Protein AF-A0A9D4PP86-F1 (afdb_monomer_lite)

Structure (mmCIF, N/CA/C/O backbone):
data_AF-A0A9D4PP86-F1
#
_entry.id   AF-A0A9D4PP86-F1
#
loop_
_atom_site.group_PDB
_atom_site.id
_atom_site.type_symbol
_atom_site.label_atom_id
_atom_site.label_alt_id
_atom_site.label_comp_id
_atom_site.label_asym_id
_atom_site.label_entity_id
_atom_site.label_seq_id
_atom_site.pdbx_PDB_ins_code
_atom_site.Cartn_x
_atom_site.Cartn_y
_atom_site.Cartn_z
_atom_site.occupancy
_atom_site.B_iso_or_equiv
_atom_site.auth_seq_id
_atom_site.auth_comp_id
_atom_site.auth_asym_id
_atom_site.auth_atom_id
_atom_site.pdbx_PDB_model_num
ATOM 1 N N . MET A 1 1 ? 47.416 28.107 5.210 1.00 55.22 1 MET A N 1
ATOM 2 C CA . MET A 1 1 ? 46.180 27.752 5.952 1.00 55.22 1 MET A CA 1
ATOM 3 C C . MET A 1 1 ? 44.883 28.066 5.194 1.00 55.22 1 MET A C 1
ATOM 5 O O . MET A 1 1 ? 43.937 27.308 5.347 1.00 55.22 1 MET A O 1
ATOM 9 N N . ALA A 1 2 ? 44.814 29.115 4.359 1.00 60.53 2 ALA A N 1
ATOM 10 C CA . ALA A 1 2 ? 43.607 29.431 3.575 1.00 60.53 2 ALA A CA 1
ATOM 11 C C . ALA A 1 2 ? 43.303 28.411 2.455 1.00 60.53 2 ALA A C 1
ATOM 13 O O . ALA A 1 2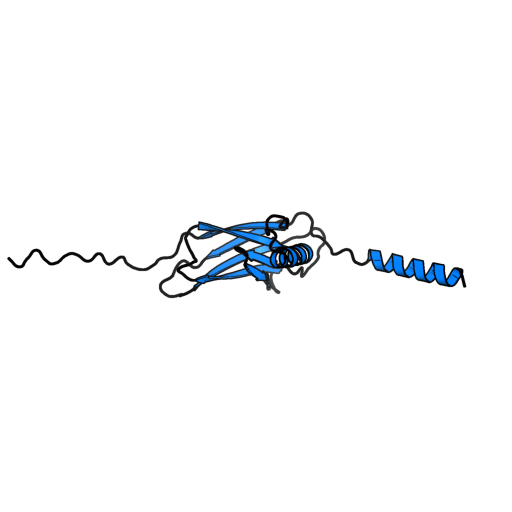 ? 42.170 27.964 2.334 1.00 60.53 2 ALA A O 1
ATOM 14 N N . ALA A 1 3 ? 44.319 27.960 1.710 1.00 65.06 3 ALA A N 1
ATOM 15 C CA . ALA A 1 3 ? 44.135 26.991 0.621 1.00 65.06 3 ALA A CA 1
ATOM 16 C C . ALA A 1 3 ? 43.565 25.640 1.101 1.00 65.06 3 ALA A C 1
ATOM 18 O O . ALA A 1 3 ? 42.684 25.079 0.462 1.00 65.06 3 ALA A O 1
ATOM 19 N N . LEU A 1 4 ? 43.998 25.164 2.275 1.00 65.56 4 LEU A N 1
ATOM 20 C CA . LEU A 1 4 ? 43.489 23.927 2.878 1.00 65.56 4 LEU A CA 1
ATOM 21 C C . LEU A 1 4 ? 42.009 24.051 3.279 1.00 65.56 4 LEU A C 1
ATOM 23 O O . LEU A 1 4 ? 41.246 23.106 3.118 1.00 65.56 4 LEU A O 1
ATOM 27 N N . ARG A 1 5 ? 41.583 25.235 3.742 1.00 69.75 5 ARG A N 1
ATOM 28 C CA . ARG A 1 5 ? 40.176 25.522 4.067 1.00 69.75 5 ARG A CA 1
ATOM 29 C C . ARG A 1 5 ? 39.290 25.556 2.820 1.00 69.75 5 ARG A C 1
ATOM 31 O O . ARG A 1 5 ? 38.178 25.044 2.872 1.00 69.75 5 ARG A O 1
ATOM 38 N N . CYS A 1 6 ? 39.788 26.091 1.705 1.00 70.00 6 CYS A N 1
ATOM 39 C CA . CYS A 1 6 ? 39.055 26.100 0.436 1.00 70.00 6 CYS A CA 1
ATOM 40 C C . CYS A 1 6 ? 38.891 24.689 -0.149 1.00 70.00 6 CYS A C 1
ATOM 42 O O . CYS A 1 6 ? 37.821 24.362 -0.652 1.00 70.00 6 CYS A O 1
ATOM 44 N N . VAL A 1 7 ? 39.914 23.834 -0.032 1.00 77.00 7 VAL A N 1
ATOM 45 C CA . VAL A 1 7 ? 39.844 22.437 -0.496 1.00 77.00 7 VAL A CA 1
ATOM 46 C C . VAL A 1 7 ? 38.846 21.627 0.336 1.00 77.00 7 VAL A C 1
ATOM 48 O O . VAL A 1 7 ? 38.029 20.906 -0.226 1.00 77.00 7 VAL A O 1
ATOM 51 N N . VAL A 1 8 ? 38.842 21.792 1.663 1.00 77.50 8 VAL A N 1
ATOM 52 C CA . VAL A 1 8 ? 37.868 21.114 2.538 1.00 77.50 8 VAL A CA 1
ATOM 53 C C . VAL A 1 8 ? 36.436 21.588 2.257 1.00 77.50 8 VAL A C 1
ATOM 55 O O . VAL A 1 8 ? 35.524 20.767 2.210 1.00 77.50 8 VAL A O 1
ATOM 58 N N . ALA A 1 9 ? 36.232 22.884 2.003 1.00 75.81 9 ALA A N 1
ATOM 59 C CA . ALA A 1 9 ? 34.919 23.418 1.638 1.00 75.81 9 ALA A CA 1
ATOM 60 C C . ALA A 1 9 ? 34.417 22.880 0.283 1.00 75.81 9 ALA A C 1
ATOM 62 O O . ALA A 1 9 ? 33.239 22.555 0.156 1.00 75.81 9 ALA A O 1
ATOM 63 N N . ALA A 1 10 ? 35.306 22.726 -0.704 1.00 74.19 10 ALA A N 1
ATOM 64 C CA . ALA A 1 10 ? 34.960 22.160 -2.008 1.00 74.19 10 ALA A CA 1
ATOM 65 C C . ALA A 1 10 ? 34.571 20.673 -1.920 1.00 74.19 10 ALA A C 1
ATOM 67 O O . ALA A 1 10 ? 33.625 20.243 -2.575 1.00 74.19 10 ALA A O 1
ATOM 68 N N . ILE A 1 11 ? 35.249 19.899 -1.066 1.00 75.56 11 ILE A N 1
ATOM 69 C CA . ILE A 1 11 ? 34.919 18.484 -0.835 1.00 75.56 11 ILE A CA 1
ATOM 70 C C . ILE A 1 11 ? 33.550 18.352 -0.149 1.00 75.56 11 ILE A C 1
ATOM 72 O O . ILE A 1 11 ? 32.749 17.513 -0.548 1.00 75.56 11 ILE A O 1
ATOM 76 N N . LEU A 1 12 ? 33.242 19.204 0.836 1.00 70.56 12 LEU A N 1
ATOM 77 C CA . LEU A 1 12 ? 31.945 19.183 1.527 1.00 70.56 12 LEU A CA 1
ATOM 78 C C . LEU A 1 12 ? 30.766 19.543 0.608 1.00 70.56 12 LEU A C 1
ATOM 80 O O . LEU A 1 12 ? 29.693 18.965 0.756 1.00 70.56 12 LEU A O 1
ATOM 84 N N . LEU A 1 13 ? 30.966 20.449 -0.355 1.00 66.00 13 LEU A N 1
ATOM 85 C CA . LEU A 1 13 ? 29.948 20.780 -1.357 1.00 66.00 13 LEU A CA 1
ATOM 86 C C . LEU A 1 13 ? 29.737 19.640 -2.365 1.00 66.00 13 LEU A C 1
ATOM 88 O O . LEU A 1 13 ? 28.597 19.333 -2.697 1.00 66.00 13 LEU A O 1
ATOM 92 N N . ALA A 1 14 ? 30.804 18.948 -2.780 1.00 65.44 14 ALA A N 1
ATOM 93 C CA . ALA A 1 14 ? 30.706 17.813 -3.702 1.00 65.44 14 ALA A CA 1
ATOM 94 C C . ALA A 1 14 ? 29.971 16.599 -3.098 1.00 65.44 14 ALA A C 1
ATOM 96 O O . ALA A 1 14 ? 29.274 15.877 -3.807 1.00 65.44 14 ALA A O 1
ATOM 97 N N . PHE A 1 15 ? 30.076 16.382 -1.782 1.00 60.75 15 PHE A N 1
ATOM 98 C CA . PHE A 1 15 ? 29.313 15.328 -1.100 1.00 60.75 15 PHE A CA 1
ATOM 99 C C . PHE A 1 15 ? 27.811 15.629 -0.998 1.00 60.75 15 PHE A C 1
ATOM 101 O O . PHE A 1 15 ? 27.021 14.700 -0.837 1.00 60.75 15 PHE A O 1
ATOM 108 N N . PHE A 1 16 ? 27.403 16.897 -1.102 1.00 57.44 16 PHE A N 1
ATOM 109 C CA . PHE A 1 16 ? 25.999 17.295 -0.994 1.00 57.44 16 PHE A CA 1
ATOM 110 C C . PHE A 1 16 ? 25.197 17.011 -2.274 1.00 57.44 16 PHE A C 1
ATOM 112 O O . PHE A 1 16 ? 23.990 16.816 -2.204 1.00 57.44 16 PHE A O 1
ATOM 119 N N . GLU A 1 17 ? 25.852 16.925 -3.436 1.00 54.62 17 GLU A N 1
ATOM 120 C CA . GLU A 1 17 ? 25.180 16.617 -4.709 1.00 54.62 17 GLU A CA 1
ATOM 121 C C . GLU A 1 17 ? 24.919 15.115 -4.912 1.00 54.62 17 GLU A C 1
ATOM 123 O O . GLU A 1 17 ? 24.078 14.735 -5.724 1.00 54.62 17 GLU A O 1
ATOM 128 N N . LEU A 1 18 ? 25.584 14.242 -4.145 1.00 53.50 18 LEU A N 1
ATOM 129 C CA . LEU A 1 18 ? 25.412 12.789 -4.257 1.00 53.50 18 LEU A CA 1
ATOM 130 C C . LEU A 1 18 ? 24.176 12.242 -3.521 1.00 53.50 18 LEU A C 1
ATOM 132 O O . LEU A 1 18 ? 23.901 11.046 -3.607 1.00 53.50 18 LEU A O 1
ATOM 136 N N . SER A 1 19 ? 23.448 13.081 -2.779 1.00 51.16 19 SER A N 1
ATOM 137 C CA . SER A 1 19 ? 22.332 12.660 -1.921 1.00 51.16 19 SER A CA 1
ATOM 138 C C . SER A 1 19 ? 20.946 12.873 -2.532 1.00 51.16 19 SER A C 1
ATOM 140 O O . SER A 1 19 ? 19.948 12.660 -1.842 1.00 51.16 19 SER A O 1
ATOM 142 N N . TYR A 1 20 ? 20.844 13.232 -3.817 1.00 52.66 20 TYR A N 1
ATOM 143 C CA . TYR A 1 20 ? 19.545 13.255 -4.488 1.00 52.66 20 TYR A CA 1
ATOM 144 C C . TYR A 1 20 ? 19.021 11.822 -4.656 1.00 52.66 20 TYR A C 1
ATOM 146 O O . TYR A 1 20 ? 19.467 11.060 -5.517 1.00 52.66 20 TYR A O 1
ATOM 154 N N . GLY A 1 21 ? 18.075 11.450 -3.791 1.00 53.78 21 GLY A N 1
ATOM 155 C CA . GLY A 1 21 ? 17.264 10.254 -3.962 1.00 53.78 21 GLY A CA 1
ATOM 156 C C . GLY A 1 21 ? 16.588 10.302 -5.329 1.00 53.78 21 GLY A C 1
ATOM 157 O O . GLY A 1 21 ? 16.047 11.329 -5.736 1.00 53.78 21 GLY A O 1
ATOM 158 N N . LYS A 1 22 ? 16.673 9.206 -6.081 1.00 56.84 22 LYS A N 1
ATOM 159 C CA . LYS A 1 22 ? 16.095 9.139 -7.422 1.00 56.84 22 LYS A CA 1
ATOM 160 C C . LYS A 1 22 ? 14.576 9.040 -7.324 1.00 56.84 22 LYS A C 1
ATOM 162 O O . LYS A 1 22 ? 14.050 7.969 -7.036 1.00 56.84 22 LYS A O 1
ATOM 167 N N . VAL A 1 23 ? 13.887 10.150 -7.566 1.00 57.78 23 VAL A N 1
ATOM 168 C CA . VAL A 1 23 ? 12.422 10.202 -7.630 1.00 57.78 23 VAL A CA 1
ATOM 169 C C . VAL A 1 23 ? 11.973 9.692 -8.999 1.00 57.78 23 VAL A C 1
ATOM 171 O O . VAL A 1 23 ? 12.386 10.208 -10.037 1.00 57.78 23 VAL A O 1
ATOM 174 N N . CYS A 1 24 ? 11.140 8.653 -9.020 1.00 61.47 24 CYS A N 1
ATOM 175 C CA . CYS A 1 24 ? 10.588 8.133 -10.267 1.00 61.47 24 CYS A CA 1
ATOM 176 C C . CYS A 1 24 ? 9.445 9.017 -10.769 1.00 61.47 24 CYS A C 1
ATOM 178 O O . CYS A 1 24 ? 8.347 9.015 -10.218 1.00 61.47 24 CYS A O 1
ATOM 180 N N . GLU A 1 25 ? 9.702 9.742 -11.852 1.00 54.16 25 GLU A N 1
ATOM 181 C CA . GLU A 1 25 ? 8.726 10.630 -12.473 1.00 54.16 25 GLU A CA 1
ATOM 182 C C . GLU A 1 25 ? 7.840 9.866 -13.481 1.00 54.16 25 GLU A C 1
ATOM 184 O O . GLU A 1 25 ? 8.331 9.359 -14.493 1.00 54.16 25 GLU A O 1
ATOM 189 N N . ASN A 1 26 ? 6.527 9.830 -13.218 1.00 51.44 26 ASN A N 1
ATOM 190 C CA . ASN A 1 26 ? 5.465 9.196 -14.024 1.00 51.44 26 ASN A CA 1
ATOM 191 C C . ASN A 1 26 ? 5.566 7.665 -14.179 1.00 51.44 26 ASN A C 1
ATOM 193 O O . ASN A 1 26 ? 5.962 7.173 -15.239 1.00 51.44 26 ASN A O 1
ATOM 197 N N . PRO A 1 27 ? 5.166 6.893 -13.156 1.00 58.97 27 PRO A N 1
ATOM 198 C CA . PRO A 1 27 ? 5.123 5.445 -13.264 1.00 58.97 27 PRO A CA 1
ATOM 199 C C . PRO A 1 27 ? 3.907 4.950 -14.049 1.00 58.97 27 PRO A C 1
ATOM 201 O O . PRO A 1 27 ? 2.764 5.289 -13.749 1.00 58.97 27 PRO A O 1
ATOM 204 N N . GLU A 1 28 ? 4.154 4.089 -15.031 1.00 51.88 28 GLU A N 1
ATOM 205 C CA . GLU A 1 28 ? 3.105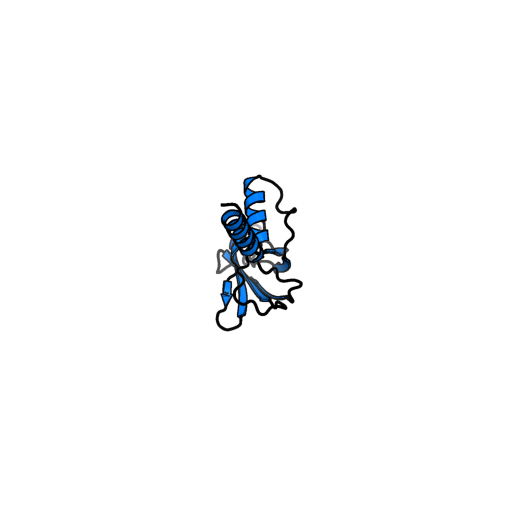 3.309 -15.685 1.00 51.88 28 GLU A CA 1
ATOM 206 C C . GLU A 1 28 ? 2.785 2.092 -14.805 1.00 51.88 28 GLU A C 1
ATOM 208 O O . GLU A 1 28 ? 3.644 1.232 -14.597 1.00 51.88 28 GLU A O 1
ATOM 213 N N . VAL A 1 29 ? 1.573 2.057 -14.243 1.00 63.66 29 VAL A N 1
ATOM 214 C CA . VAL A 1 29 ? 1.133 1.050 -13.266 1.00 63.66 29 VAL A CA 1
ATOM 215 C C . VAL A 1 29 ? 0.028 0.198 -13.880 1.00 63.66 29 VAL A C 1
ATOM 217 O O . VAL A 1 29 ? -1.013 0.713 -14.281 1.00 63.66 29 VAL A O 1
ATOM 220 N N . THR A 1 30 ? 0.233 -1.118 -13.925 1.00 63.47 30 THR A N 1
ATOM 221 C CA . THR A 1 30 ? -0.800 -2.094 -14.315 1.00 63.47 30 THR A CA 1
ATOM 222 C C . THR A 1 30 ? -1.229 -2.897 -13.087 1.00 63.47 30 THR A C 1
ATOM 224 O O . THR A 1 30 ? -0.575 -3.883 -12.753 1.00 63.47 30 THR A O 1
ATOM 227 N N . PRO A 1 31 ? -2.285 -2.470 -12.368 1.00 69.00 31 PRO A N 1
ATOM 228 C CA . PRO A 1 31 ? -2.723 -3.152 -11.160 1.00 69.00 31 PRO A CA 1
ATOM 229 C C . PRO A 1 31 ? -3.537 -4.410 -11.497 1.00 69.00 31 PRO A C 1
ATOM 231 O O . PRO A 1 31 ? -4.525 -4.352 -12.228 1.00 69.00 31 PRO A O 1
ATOM 234 N N . LYS A 1 32 ? -3.157 -5.546 -10.916 1.00 72.19 32 LYS A N 1
ATOM 235 C CA . LYS A 1 32 ? -3.969 -6.759 -10.791 1.00 72.19 32 LYS A CA 1
ATOM 236 C C . LYS A 1 32 ? -4.407 -6.877 -9.342 1.00 72.19 32 LYS A C 1
ATOM 238 O O . LYS A 1 32 ? -3.588 -6.821 -8.431 1.00 72.19 32 LYS A O 1
ATOM 243 N N . VAL A 1 33 ? -5.704 -7.018 -9.126 1.00 77.75 33 VAL A N 1
ATOM 244 C CA . VAL A 1 33 ? -6.295 -6.994 -7.791 1.00 77.75 33 VAL A CA 1
ATOM 245 C C . VAL A 1 33 ? -7.009 -8.310 -7.546 1.00 77.75 33 VAL A C 1
ATOM 247 O O . VAL A 1 33 ? -7.869 -8.709 -8.328 1.00 77.75 33 VAL A O 1
ATOM 250 N N . TYR A 1 34 ? -6.671 -8.951 -6.435 1.00 77.31 34 TYR A N 1
ATOM 251 C CA . TYR A 1 34 ? -7.294 -10.174 -5.963 1.00 77.31 34 TYR A CA 1
ATOM 252 C C . TYR A 1 34 ? -7.840 -9.951 -4.557 1.00 77.31 34 TYR A C 1
ATOM 254 O O . TYR A 1 34 ? -7.170 -9.405 -3.678 1.00 77.31 34 TYR A O 1
ATOM 262 N N . THR A 1 35 ? -9.073 -10.390 -4.339 1.00 79.44 35 THR A N 1
ATOM 263 C CA . THR A 1 35 ? -9.725 -10.356 -3.032 1.00 79.44 35 THR A CA 1
ATOM 264 C C . THR A 1 35 ? -10.388 -11.695 -2.758 1.00 79.44 35 THR A C 1
ATOM 266 O O . THR A 1 35 ? -10.926 -12.331 -3.665 1.00 79.44 35 THR A O 1
ATOM 269 N N . THR A 1 36 ? -10.339 -12.138 -1.505 1.00 75.12 36 THR A N 1
ATOM 270 C CA . THR A 1 36 ? -10.972 -13.395 -1.094 1.00 75.12 36 THR A CA 1
ATOM 271 C C . THR A 1 36 ? -12.447 -13.146 -0.766 1.00 75.12 36 THR A C 1
ATOM 273 O O . THR A 1 36 ? -12.765 -12.310 0.077 1.00 75.12 36 THR A O 1
ATOM 276 N N . THR A 1 37 ? -13.373 -13.870 -1.395 1.00 70.50 37 THR A N 1
ATOM 277 C CA . THR A 1 37 ? -14.828 -13.685 -1.188 1.00 70.50 37 THR A CA 1
ATOM 278 C C . THR A 1 37 ? -15.446 -14.666 -0.186 1.00 70.50 37 THR A C 1
ATOM 280 O O . THR A 1 37 ? -16.560 -14.441 0.300 1.00 70.50 37 THR A O 1
ATOM 283 N N . ASP A 1 38 ? -14.721 -15.731 0.164 1.00 64.12 38 ASP A N 1
ATOM 284 C CA . ASP A 1 38 ? -15.228 -16.836 0.979 1.00 64.12 38 ASP A CA 1
ATOM 285 C C . ASP A 1 38 ? -14.934 -16.646 2.472 1.00 64.12 38 ASP A C 1
ATOM 287 O O . ASP A 1 38 ? -13.904 -17.063 3.002 1.00 64.12 38 ASP A O 1
ATOM 291 N N . GLY A 1 39 ? -15.890 -16.043 3.180 1.00 60.38 39 GLY A N 1
ATOM 292 C CA . GLY A 1 39 ? -15.792 -15.784 4.621 1.00 60.38 39 GLY A CA 1
ATOM 293 C C . GLY A 1 39 ? -16.155 -16.962 5.527 1.00 60.38 39 GLY A C 1
ATOM 294 O O . GLY A 1 39 ? -16.056 -16.842 6.743 1.00 60.38 39 GLY A O 1
ATOM 295 N N . LEU A 1 40 ? -16.594 -18.093 4.963 1.00 59.00 40 LEU A N 1
ATOM 296 C CA . LEU A 1 40 ? -16.949 -19.291 5.736 1.00 59.00 40 LEU A CA 1
ATOM 297 C C . LEU A 1 40 ? -15.728 -20.119 6.156 1.00 59.00 40 LEU A C 1
ATOM 299 O O . LEU A 1 40 ? -15.773 -20.790 7.182 1.00 59.00 40 LEU A O 1
ATOM 303 N N . VAL A 1 41 ? -14.656 -20.082 5.362 1.00 60.31 41 VAL A N 1
ATOM 304 C CA . VAL A 1 41 ? -13.433 -20.867 5.598 1.00 60.31 41 VAL A CA 1
ATOM 305 C C . VAL A 1 41 ? -12.325 -19.998 6.193 1.00 60.31 41 VAL A C 1
ATOM 307 O O . VAL A 1 41 ? -11.502 -20.491 6.961 1.00 60.31 41 VAL A O 1
ATOM 310 N N . VAL A 1 42 ? -12.318 -18.696 5.894 1.00 61.28 42 VAL A N 1
ATOM 311 C CA . VAL A 1 42 ? -11.258 -17.782 6.326 1.00 61.28 42 VAL A CA 1
ATOM 312 C C . VAL A 1 42 ? -11.833 -16.711 7.253 1.00 61.28 42 VAL A C 1
ATOM 314 O O . VAL A 1 42 ? -12.664 -15.905 6.848 1.00 61.28 42 VAL A O 1
ATOM 317 N N . ALA A 1 43 ? -1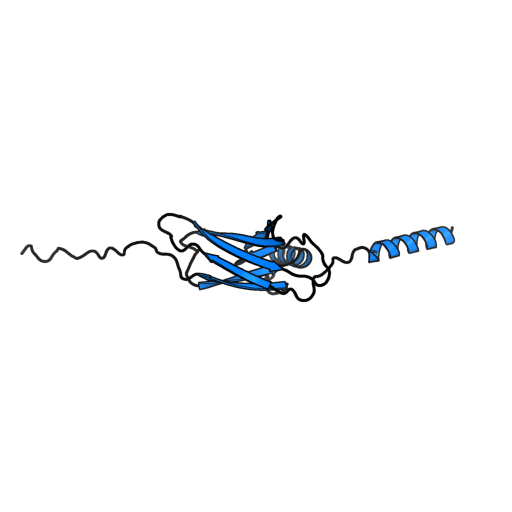1.365 -16.674 8.506 1.00 71.06 43 ALA A N 1
ATOM 318 C CA . ALA A 1 43 ? -11.747 -15.645 9.487 1.00 71.06 43 ALA A CA 1
ATOM 319 C C . ALA A 1 43 ? -11.241 -14.232 9.119 1.00 71.06 43 ALA A C 1
ATOM 321 O O . ALA A 1 43 ? -11.699 -13.235 9.681 1.00 71.06 43 ALA A O 1
ATOM 322 N N . ASN A 1 44 ? -10.301 -14.155 8.172 1.00 77.50 44 ASN A N 1
ATOM 323 C CA . ASN A 1 44 ? -9.678 -12.932 7.685 1.00 77.50 44 ASN A CA 1
ATOM 324 C C . ASN A 1 44 ? -9.684 -12.918 6.157 1.00 77.50 44 ASN A C 1
ATOM 326 O O . ASN A 1 44 ? -9.317 -13.895 5.516 1.00 77.50 44 ASN A O 1
ATOM 330 N N . ILE A 1 45 ? -10.052 -11.792 5.570 1.00 82.19 45 ILE A N 1
ATOM 331 C CA . ILE A 1 45 ? -10.042 -11.594 4.127 1.00 82.19 45 ILE A CA 1
ATOM 332 C C . ILE A 1 45 ? -8.670 -11.105 3.717 1.00 82.19 45 ILE A C 1
ATOM 334 O O . ILE A 1 45 ? -8.222 -10.070 4.209 1.00 82.19 45 ILE A O 1
ATOM 338 N N . ALA A 1 46 ? -8.020 -11.841 2.820 1.00 84.94 46 ALA A N 1
ATOM 339 C CA . ALA A 1 46 ? -6.785 -11.407 2.195 1.00 84.94 46 ALA A CA 1
ATOM 340 C C . ALA A 1 46 ? -7.095 -10.575 0.947 1.00 84.94 46 ALA A C 1
ATOM 342 O O . ALA A 1 46 ? -7.858 -10.999 0.073 1.00 84.94 46 ALA A O 1
ATOM 343 N N . PHE A 1 47 ? -6.468 -9.406 0.888 1.00 86.12 47 PHE A N 1
ATOM 344 C CA . PHE A 1 47 ? -6.414 -8.532 -0.270 1.00 86.12 47 PHE A CA 1
ATOM 345 C C . PHE A 1 47 ? -4.998 -8.564 -0.818 1.00 86.12 47 PHE A C 1
ATOM 347 O O . PHE A 1 47 ? -4.037 -8.435 -0.058 1.00 86.12 47 PHE A O 1
ATOM 354 N N . ILE A 1 48 ? -4.875 -8.734 -2.127 1.00 87.19 48 ILE A N 1
ATOM 355 C CA . ILE A 1 48 ? -3.599 -8.757 -2.830 1.00 87.19 48 ILE A CA 1
ATOM 356 C C . ILE A 1 48 ? -3.719 -7.805 -4.013 1.00 87.19 48 ILE A C 1
ATOM 358 O O . ILE A 1 48 ? -4.617 -7.949 -4.838 1.00 87.19 48 ILE A O 1
ATOM 362 N N . ALA A 1 49 ? -2.818 -6.836 -4.102 1.00 85.81 49 ALA A N 1
ATOM 363 C CA . ALA A 1 49 ? -2.662 -6.014 -5.289 1.00 85.81 49 ALA A CA 1
ATOM 364 C C . ALA A 1 49 ? -1.244 -6.200 -5.829 1.00 85.81 49 ALA A C 1
ATOM 366 O O . ALA A 1 49 ? -0.260 -5.907 -5.151 1.00 85.81 49 ALA A O 1
ATOM 367 N N . GLU A 1 50 ? -1.157 -6.709 -7.047 1.00 84.94 50 GLU A N 1
ATOM 368 C CA . GLU A 1 50 ? 0.075 -6.819 -7.816 1.00 84.94 50 GLU A CA 1
ATOM 369 C C . GLU A 1 50 ? 0.130 -5.672 -8.815 1.00 84.94 50 GLU A C 1
ATOM 371 O O . GLU A 1 50 ? -0.875 -5.334 -9.433 1.00 84.94 50 GLU A O 1
ATOM 376 N N . PHE A 1 51 ? 1.287 -5.060 -8.998 1.00 82.00 51 PHE A N 1
ATOM 377 C CA . PHE A 1 51 ? 1.472 -4.047 -10.019 1.00 82.00 51 PHE A CA 1
ATOM 378 C C . PHE A 1 51 ? 2.883 -4.079 -10.586 1.00 82.00 51 PHE A C 1
ATOM 380 O O . PHE A 1 51 ? 3.867 -4.291 -9.880 1.00 82.00 51 PHE A O 1
ATOM 387 N N . HIS A 1 52 ? 2.987 -3.824 -11.884 1.00 77.31 52 HIS A N 1
ATOM 388 C CA . HIS A 1 52 ? 4.273 -3.562 -12.516 1.00 77.31 52 HIS A CA 1
ATOM 389 C C . HIS A 1 52 ? 4.555 -2.063 -12.456 1.00 77.31 52 HIS A C 1
ATOM 391 O O . HIS A 1 52 ? 3.663 -1.261 -12.725 1.00 77.31 52 HIS A O 1
ATOM 397 N N . PHE A 1 53 ? 5.788 -1.692 -12.119 1.00 72.25 53 PHE A N 1
ATOM 398 C CA . PHE A 1 53 ? 6.224 -0.302 -12.014 1.00 72.25 53 PHE A CA 1
ATOM 399 C C . PHE A 1 53 ? 7.444 -0.090 -12.912 1.00 72.25 53 PHE A C 1
ATOM 401 O O . PHE A 1 53 ? 8.483 -0.725 -12.713 1.00 72.25 53 PHE A O 1
ATOM 408 N N . ARG A 1 54 ? 7.317 0.774 -13.926 1.00 68.19 54 ARG A N 1
ATOM 409 C CA . ARG A 1 54 ? 8.421 1.147 -14.825 1.00 68.19 54 ARG A CA 1
ATOM 410 C C . ARG A 1 54 ? 8.852 2.588 -14.569 1.00 68.19 54 ARG A C 1
ATOM 412 O O . ARG A 1 54 ? 8.033 3.494 -14.670 1.00 68.19 54 ARG A O 1
ATOM 419 N N . CYS A 1 55 ? 10.142 2.791 -14.300 1.00 67.44 55 CYS A N 1
ATOM 420 C CA . CYS A 1 55 ? 10.766 4.116 -14.264 1.00 67.44 55 CYS A CA 1
ATOM 421 C C . CYS A 1 55 ? 11.614 4.362 -15.511 1.00 67.44 55 CYS A C 1
ATOM 423 O O . CYS A 1 55 ? 12.185 3.429 -16.075 1.00 67.44 55 CYS A O 1
ATOM 425 N N . LYS A 1 56 ? 11.721 5.636 -15.915 1.00 61.41 56 LYS A N 1
ATOM 426 C CA . LYS A 1 56 ? 12.552 6.073 -17.054 1.00 61.41 56 LYS A CA 1
ATOM 427 C C . LYS A 1 56 ? 14.039 5.790 -16.842 1.00 61.41 56 LYS A C 1
ATOM 429 O O . LYS A 1 56 ? 14.737 5.428 -17.782 1.00 61.41 56 LYS A O 1
ATOM 434 N N . GLU A 1 57 ? 14.512 5.915 -15.609 1.00 60.72 57 GLU A N 1
ATOM 435 C CA . GLU A 1 57 ? 15.806 5.378 -15.210 1.00 60.72 57 GLU A CA 1
ATOM 436 C C . GLU A 1 57 ? 15.575 3.958 -14.704 1.00 60.72 57 GLU A C 1
ATOM 438 O O . GLU A 1 57 ? 14.722 3.753 -13.847 1.00 60.72 57 GLU A O 1
ATOM 443 N N . ASN A 1 58 ? 16.301 2.979 -15.247 1.00 56.72 58 ASN A N 1
ATOM 444 C CA . ASN A 1 58 ? 16.208 1.545 -14.939 1.00 56.72 58 ASN A CA 1
ATOM 445 C C . ASN A 1 58 ? 16.691 1.224 -13.504 1.00 56.72 58 ASN A C 1
ATOM 447 O O . ASN A 1 58 ? 17.597 0.420 -13.293 1.00 56.72 58 ASN A O 1
ATOM 451 N N . VAL A 1 59 ? 16.136 1.920 -12.514 1.00 62.50 59 VAL A N 1
ATOM 452 C CA . VAL A 1 59 ? 16.396 1.741 -11.094 1.00 62.50 59 VAL A CA 1
ATOM 453 C C . VAL A 1 59 ? 15.570 0.548 -10.649 1.00 62.50 59 VAL A C 1
ATOM 455 O O . VAL A 1 59 ? 14.340 0.573 -10.616 1.00 62.50 59 VAL A O 1
ATOM 458 N N . GLN A 1 60 ? 16.273 -0.532 -10.347 1.00 63.84 60 GLN A N 1
ATOM 459 C CA . GLN A 1 60 ? 15.683 -1.754 -9.832 1.00 63.84 60 GLN A CA 1
ATOM 460 C C . GLN A 1 60 ? 15.735 -1.716 -8.302 1.00 63.84 60 GLN A C 1
ATOM 462 O O . GLN A 1 60 ? 16.714 -1.238 -7.737 1.00 63.84 60 GLN A O 1
ATOM 467 N N . ASN A 1 61 ? 14.713 -2.275 -7.645 1.00 68.75 61 ASN A N 1
ATOM 468 C CA . ASN A 1 61 ? 14.614 -2.400 -6.180 1.00 68.75 61 ASN A CA 1
ATOM 469 C C . ASN A 1 61 ? 14.355 -1.076 -5.451 1.00 68.75 61 ASN A C 1
ATOM 471 O O . ASN A 1 61 ? 15.075 -0.725 -4.521 1.00 68.75 61 ASN A O 1
ATOM 475 N N . ILE A 1 62 ? 13.309 -0.357 -5.854 1.00 77.62 62 ILE A N 1
ATOM 476 C CA . ILE A 1 62 ? 12.839 0.791 -5.079 1.00 77.62 62 ILE A CA 1
ATOM 477 C C . ILE A 1 62 ? 11.908 0.253 -3.987 1.00 77.62 62 ILE A C 1
ATOM 479 O O . ILE A 1 62 ? 10.899 -0.373 -4.322 1.00 77.62 62 ILE A O 1
ATOM 483 N N . PRO A 1 63 ? 12.231 0.437 -2.698 1.00 82.19 63 PRO A N 1
ATOM 484 C CA . PRO A 1 63 ? 11.300 0.109 -1.631 1.00 82.19 63 PRO A CA 1
ATOM 485 C C . PRO A 1 63 ? 10.092 1.049 -1.709 1.00 82.19 63 PRO A C 1
ATOM 487 O O . PRO A 1 63 ? 10.229 2.270 -1.780 1.00 82.19 63 PRO A O 1
ATOM 490 N N . LEU A 1 64 ? 8.902 0.457 -1.733 1.00 86.38 64 LEU A N 1
ATOM 491 C CA . LEU A 1 64 ? 7.631 1.170 -1.768 1.00 86.38 64 LEU A CA 1
ATOM 492 C C . LEU A 1 64 ? 6.815 0.794 -0.534 1.00 86.38 64 LEU A C 1
ATOM 494 O O . LEU A 1 64 ? 6.871 -0.339 -0.044 1.00 86.38 64 LEU A O 1
ATOM 498 N N . TYR A 1 65 ? 6.015 1.739 -0.058 1.00 88.38 65 TYR A N 1
ATOM 499 C CA . TYR A 1 65 ? 5.095 1.533 1.055 1.00 88.38 65 TYR A CA 1
ATOM 500 C C . TYR A 1 65 ? 3.698 1.901 0.617 1.00 88.38 65 TYR A C 1
ATOM 502 O O . TYR A 1 65 ? 3.497 2.886 -0.085 1.00 88.38 65 TYR A O 1
ATOM 510 N N . ALA A 1 66 ? 2.718 1.132 1.058 1.00 89.06 66 ALA A N 1
ATOM 511 C CA . ALA A 1 66 ? 1.332 1.425 0.774 1.00 89.06 66 ALA A CA 1
ATOM 512 C C . ALA A 1 66 ? 0.574 1.743 2.060 1.00 89.06 66 ALA A C 1
ATOM 514 O O . ALA A 1 66 ? 0.740 1.068 3.070 1.00 89.06 66 ALA A O 1
ATOM 515 N N . ASP A 1 67 ? -0.270 2.765 2.024 1.00 88.88 67 ASP A N 1
ATOM 516 C CA . ASP A 1 67 ? -1.225 3.077 3.077 1.00 88.88 67 ASP A CA 1
ATOM 517 C C . ASP A 1 67 ? -2.615 2.572 2.677 1.00 88.88 67 ASP A C 1
ATOM 519 O O . ASP A 1 67 ? -3.151 2.929 1.620 1.00 88.88 67 ASP A O 1
ATOM 523 N N . VAL A 1 68 ? -3.199 1.749 3.546 1.00 86.06 68 VAL A N 1
ATOM 524 C CA . VAL A 1 68 ? -4.577 1.267 3.455 1.00 86.06 68 VAL A CA 1
ATOM 525 C C . VAL A 1 68 ? -5.321 1.702 4.707 1.00 86.06 68 VAL A C 1
ATOM 527 O O . VAL A 1 68 ? -5.076 1.191 5.799 1.00 86.06 68 VAL A O 1
ATOM 530 N N . LYS A 1 69 ? -6.275 2.628 4.556 1.00 82.69 69 LYS A N 1
ATOM 531 C CA . LYS A 1 69 ? -7.117 3.123 5.664 1.00 82.69 69 LYS A CA 1
ATOM 532 C C . LYS A 1 69 ? -6.303 3.586 6.895 1.00 82.69 69 LYS A C 1
ATOM 534 O O . LYS A 1 69 ? -6.757 3.419 8.025 1.00 82.69 69 LYS A O 1
ATOM 539 N N . GLY A 1 70 ? -5.113 4.159 6.691 1.00 79.94 70 GLY A N 1
ATOM 540 C CA . GLY A 1 70 ? -4.219 4.636 7.753 1.00 79.94 70 GLY A CA 1
ATOM 541 C C . GLY A 1 70 ? -3.240 3.584 8.291 1.00 79.94 70 GLY A C 1
ATOM 542 O O . GLY A 1 70 ? -2.442 3.897 9.177 1.00 79.94 70 GLY A O 1
ATOM 543 N N . LYS A 1 71 ? -3.287 2.341 7.792 1.00 85.25 71 LYS A N 1
ATOM 544 C CA . LYS A 1 71 ? -2.312 1.289 8.099 1.00 85.25 71 LYS A CA 1
ATOM 545 C C . LYS A 1 71 ? -1.273 1.225 6.989 1.00 85.25 71 LYS A C 1
ATOM 547 O O . LYS A 1 71 ? -1.607 0.962 5.836 1.00 85.25 71 LYS A O 1
ATOM 552 N N . ILE A 1 72 ? -0.007 1.381 7.362 1.00 86.50 72 ILE A N 1
ATOM 553 C CA . ILE A 1 72 ? 1.101 1.286 6.414 1.00 86.50 72 ILE A CA 1
ATOM 554 C C . ILE A 1 72 ? 1.551 -0.172 6.287 1.00 86.50 72 ILE A C 1
ATOM 556 O O . ILE A 1 72 ? 1.850 -0.825 7.288 1.00 86.50 72 ILE A O 1
ATOM 560 N N . VAL A 1 73 ? 1.616 -0.657 5.052 1.00 89.62 73 VAL A N 1
ATOM 561 C CA . VAL A 1 73 ? 1.999 -2.014 4.662 1.00 89.62 73 VAL A CA 1
ATOM 562 C C . VAL A 1 73 ? 3.183 -1.924 3.690 1.00 89.62 73 VAL A C 1
ATOM 564 O O . VAL A 1 73 ? 3.143 -1.112 2.762 1.00 89.62 73 VAL A O 1
ATOM 567 N N . PRO A 1 74 ? 4.256 -2.710 3.882 1.00 88.81 74 PRO A N 1
ATOM 568 C CA . PRO A 1 74 ? 5.372 -2.727 2.943 1.00 88.81 74 PRO A CA 1
ATOM 569 C C . PRO A 1 74 ? 4.966 -3.398 1.627 1.00 88.81 74 PRO A C 1
ATOM 571 O O . PRO A 1 74 ? 4.224 -4.382 1.623 1.00 88.81 74 PRO A O 1
ATOM 574 N N . VAL A 1 75 ? 5.484 -2.889 0.512 1.00 88.44 75 VAL A N 1
ATOM 575 C CA . VAL A 1 75 ? 5.339 -3.524 -0.800 1.00 88.44 75 VAL A CA 1
ATOM 576 C C . VAL A 1 75 ? 6.529 -4.452 -1.025 1.00 88.44 75 VAL A C 1
ATOM 578 O O . VAL A 1 75 ? 7.685 -4.046 -0.903 1.00 88.44 75 VAL A O 1
ATOM 581 N N . VAL A 1 76 ? 6.252 -5.708 -1.358 1.00 86.38 76 VAL A N 1
ATOM 582 C CA . VAL A 1 76 ? 7.270 -6.727 -1.618 1.00 86.38 76 VAL A CA 1
ATOM 583 C C . VAL A 1 76 ? 7.497 -6.824 -3.118 1.00 86.38 76 VAL A C 1
ATOM 585 O O . VAL A 1 76 ? 6.549 -6.908 -3.890 1.00 86.38 76 VAL A O 1
ATOM 588 N N . LYS A 1 77 ? 8.758 -6.829 -3.544 1.00 84.56 77 LYS A N 1
ATOM 589 C CA . LYS A 1 77 ? 9.119 -7.062 -4.941 1.00 84.56 77 LYS A CA 1
ATOM 590 C C . LYS A 1 77 ? 9.382 -8.552 -5.178 1.00 84.56 77 LYS A C 1
ATOM 592 O O . LYS A 1 77 ? 10.158 -9.164 -4.445 1.00 84.56 77 LYS A O 1
ATOM 597 N N . SER A 1 78 ? 8.795 -9.108 -6.234 1.00 81.31 78 SER A N 1
ATOM 598 C CA . SER A 1 78 ? 9.109 -10.442 -6.739 1.00 81.31 78 SER A CA 1
ATOM 599 C C . SER A 1 78 ? 10.503 -10.452 -7.388 1.00 81.31 78 SER A C 1
ATOM 601 O O . SER A 1 78 ? 10.780 -9.611 -8.255 1.00 81.31 78 SER A O 1
ATOM 603 N N . PRO A 1 79 ? 11.395 -11.383 -7.002 1.00 73.56 79 PRO A N 1
ATOM 604 C CA . PRO A 1 79 ? 12.748 -11.462 -7.552 1.00 73.56 79 PRO A CA 1
ATOM 605 C C . PRO A 1 79 ? 12.776 -11.913 -9.020 1.00 73.56 79 PRO A C 1
ATOM 607 O O . PRO A 1 79 ? 13.747 -11.623 -9.713 1.00 73.56 79 PRO A O 1
ATOM 610 N N . GLU A 1 80 ? 11.730 -12.593 -9.501 1.00 71.88 80 GLU A N 1
ATOM 611 C CA . GLU A 1 80 ? 11.714 -13.225 -10.828 1.00 71.88 80 GLU A CA 1
ATOM 612 C C . GLU A 1 80 ? 11.116 -12.331 -11.920 1.00 71.88 80 GLU A C 1
ATOM 614 O O . GLU A 1 80 ? 11.656 -12.255 -13.022 1.00 71.88 80 GLU A O 1
ATOM 619 N N . SER A 1 81 ? 10.017 -11.632 -11.624 1.00 67.50 81 SER A N 1
ATOM 620 C CA . SER A 1 81 ? 9.239 -10.888 -12.625 1.00 67.50 81 SER A CA 1
ATOM 621 C C . SER A 1 81 ? 9.371 -9.363 -12.532 1.00 67.50 81 SER A C 1
ATOM 623 O O . SER A 1 81 ? 8.914 -8.656 -13.426 1.00 67.50 81 SER A O 1
ATOM 625 N N . ASN A 1 82 ? 10.076 -8.841 -11.515 1.00 74.38 82 ASN A N 1
ATOM 626 C CA . ASN A 1 82 ? 10.135 -7.404 -11.196 1.00 74.38 82 ASN A CA 1
ATOM 627 C C . ASN A 1 82 ? 8.751 -6.801 -10.874 1.00 74.38 82 ASN A C 1
ATOM 629 O O . ASN A 1 82 ? 8.518 -5.605 -11.060 1.00 74.38 82 ASN A O 1
ATOM 633 N N . ASP A 1 83 ? 7.854 -7.643 -10.365 1.00 82.12 83 ASP A N 1
ATOM 634 C CA . ASP A 1 83 ? 6.490 -7.273 -10.000 1.00 82.12 83 ASP A CA 1
ATOM 635 C C . ASP A 1 83 ? 6.461 -6.853 -8.544 1.00 82.12 83 ASP A C 1
ATOM 637 O O . ASP A 1 83 ? 7.139 -7.441 -7.701 1.00 82.12 83 ASP A O 1
ATOM 641 N N . TYR A 1 84 ? 5.665 -5.842 -8.241 1.00 86.19 84 TYR A N 1
ATOM 642 C CA . TYR A 1 84 ? 5.428 -5.409 -6.878 1.00 86.19 84 TYR A CA 1
ATOM 643 C C . TYR A 1 84 ? 4.118 -6.004 -6.394 1.00 86.19 84 TYR A C 1
ATOM 645 O O . TYR A 1 84 ? 3.113 -5.963 -7.096 1.00 86.19 84 TYR A O 1
ATOM 653 N N . GLN A 1 85 ? 4.124 -6.545 -5.186 1.00 87.75 85 GLN A N 1
ATOM 654 C CA . GLN A 1 85 ? 2.967 -7.136 -4.545 1.00 87.75 85 GLN A CA 1
ATOM 655 C C . GLN A 1 85 ? 2.776 -6.488 -3.181 1.00 87.75 85 GLN A C 1
ATOM 657 O O . GLN A 1 85 ? 3.683 -6.441 -2.349 1.00 87.75 85 GLN A O 1
ATOM 662 N N . VAL A 1 86 ? 1.563 -6.014 -2.933 1.00 90.00 86 VAL A N 1
ATOM 663 C CA . VAL A 1 86 ? 1.111 -5.645 -1.597 1.00 90.00 86 VAL A CA 1
ATOM 664 C C . VAL A 1 86 ? -0.001 -6.589 -1.184 1.00 90.00 86 VAL A C 1
ATOM 666 O O . VAL A 1 86 ? -0.937 -6.847 -1.940 1.00 90.00 86 VAL A O 1
ATOM 669 N N . SER A 1 87 ? 0.106 -7.112 0.030 1.00 88.88 87 SER A N 1
ATOM 670 C CA . SER A 1 87 ? -0.911 -7.975 0.609 1.00 88.88 87 SER A CA 1
ATOM 671 C C . SER A 1 87 ? -1.227 -7.528 2.022 1.00 88.88 87 SER A C 1
ATOM 673 O O . SER A 1 87 ? -0.315 -7.316 2.823 1.00 88.88 87 SER A O 1
ATOM 675 N N . TRP A 1 88 ? -2.507 -7.429 2.347 1.00 89.06 88 TRP A N 1
ATOM 676 C CA . TRP A 1 88 ? -2.957 -7.179 3.710 1.00 89.06 88 TRP A CA 1
ATOM 677 C C . TRP A 1 88 ? -4.185 -8.021 4.018 1.00 89.06 88 TRP A C 1
ATOM 679 O O . TRP A 1 88 ? -4.863 -8.533 3.125 1.00 89.06 88 TRP A O 1
ATOM 689 N N . THR A 1 89 ? -4.467 -8.171 5.305 1.00 86.88 89 THR A N 1
ATOM 690 C CA . THR A 1 89 ? -5.623 -8.914 5.787 1.00 86.88 89 THR A CA 1
ATOM 691 C C . THR A 1 89 ? -6.529 -8.013 6.613 1.00 86.88 89 THR A C 1
ATOM 693 O O . THR A 1 89 ? -6.066 -7.174 7.387 1.00 86.88 89 THR A O 1
ATOM 696 N N . GLU A 1 90 ? -7.839 -8.175 6.445 1.00 85.06 90 GLU A N 1
ATOM 697 C CA . GLU A 1 90 ? -8.851 -7.537 7.291 1.00 85.06 90 GLU A CA 1
ATOM 698 C C . GLU A 1 90 ? -9.804 -8.588 7.860 1.00 85.06 90 GLU A C 1
ATOM 700 O O . GLU A 1 90 ? -10.138 -9.577 7.213 1.00 85.06 90 GLU A O 1
ATOM 705 N N . GLU A 1 91 ? -10.279 -8.362 9.079 1.00 82.69 91 GLU A N 1
ATOM 706 C CA . GLU A 1 91 ? -11.277 -9.227 9.712 1.00 82.69 91 GLU A CA 1
ATOM 707 C C . GLU A 1 91 ? -12.618 -9.157 8.964 1.00 82.69 91 GLU A C 1
ATOM 709 O O . GLU A 1 91 ? -13.024 -8.086 8.510 1.00 82.69 91 GLU A O 1
ATOM 714 N N . LEU A 1 92 ? -13.384 -10.254 8.940 1.00 75.69 92 LEU A N 1
ATOM 715 C CA . LEU A 1 92 ? -14.708 -10.332 8.286 1.00 75.69 92 LEU A CA 1
ATOM 716 C C . LEU A 1 92 ? -15.704 -9.225 8.691 1.00 75.69 92 LEU A C 1
ATOM 718 O O . LEU A 1 92 ? -16.582 -8.842 7.911 1.00 75.69 92 LEU A O 1
ATOM 722 N N . ASN A 1 93 ? -15.583 -8.706 9.915 1.00 75.50 93 ASN A N 1
ATOM 723 C CA . ASN A 1 93 ? -16.441 -7.636 10.427 1.00 75.50 93 ASN A CA 1
ATOM 724 C C . ASN A 1 93 ? -16.059 -6.255 9.874 1.00 75.50 93 ASN A C 1
ATOM 726 O O . ASN A 1 93 ? -16.930 -5.408 9.683 1.00 75.50 93 ASN A O 1
ATOM 730 N N . LYS A 1 94 ? -14.766 -6.038 9.610 1.00 78.12 94 LYS A N 1
ATOM 731 C CA . LYS A 1 94 ? -14.197 -4.778 9.103 1.00 78.12 94 LYS A CA 1
ATOM 732 C C . LYS A 1 94 ? -14.070 -4.779 7.577 1.00 78.12 94 LYS A C 1
ATOM 734 O O . LYS A 1 94 ? -14.018 -3.717 6.954 1.00 78.12 94 LYS A O 1
ATOM 739 N N . ALA A 1 95 ? -14.054 -5.965 6.974 1.00 76.19 95 ALA A N 1
ATOM 740 C CA . ALA A 1 95 ? -13.994 -6.177 5.540 1.00 76.19 95 ALA A CA 1
ATOM 741 C C . ALA A 1 95 ? -15.391 -6.062 4.898 1.00 76.19 95 ALA A C 1
ATOM 743 O O . ALA A 1 95 ? -16.009 -7.050 4.501 1.00 76.19 95 ALA A O 1
ATOM 744 N N . GLN A 1 96 ? -15.926 -4.840 4.875 1.00 75.69 96 GLN A N 1
ATOM 745 C CA . GLN A 1 96 ? -17.186 -4.526 4.201 1.00 75.69 96 GLN A CA 1
ATOM 746 C C . GLN A 1 96 ? -17.011 -4.495 2.676 1.00 75.69 96 GLN A C 1
ATOM 748 O O . GLN A 1 96 ? -15.918 -4.255 2.170 1.00 75.69 96 GLN A O 1
ATOM 753 N N . SER A 1 97 ? -18.101 -4.723 1.942 1.00 80.94 97 SER A N 1
ATOM 754 C CA . SER A 1 97 ? -18.143 -4.503 0.493 1.00 80.94 97 SER A CA 1
ATOM 755 C C . SER A 1 97 ? -17.859 -3.038 0.178 1.00 80.94 97 SER A C 1
ATOM 757 O O . SER A 1 97 ? -18.437 -2.151 0.813 1.00 80.94 97 SER A O 1
ATOM 759 N N . GLY A 1 98 ? -17.018 -2.788 -0.814 1.00 83.88 98 GLY A N 1
ATOM 760 C CA . GLY A 1 98 ? -16.718 -1.438 -1.255 1.00 83.88 98 GLY A CA 1
ATOM 761 C C . GLY A 1 98 ? -15.317 -1.287 -1.812 1.00 83.88 98 GLY A C 1
ATOM 762 O O . GLY A 1 98 ? -14.571 -2.251 -1.989 1.00 83.88 98 GLY A O 1
ATOM 763 N N . ASP A 1 99 ? -14.994 -0.032 -2.068 1.00 84.69 99 ASP A N 1
ATOM 764 C CA . ASP A 1 99 ? -13.762 0.389 -2.706 1.00 84.69 99 ASP A CA 1
ATOM 765 C C . ASP A 1 99 ? -12.703 0.714 -1.651 1.00 84.69 99 ASP A C 1
ATOM 767 O O . ASP A 1 99 ? -12.901 1.541 -0.753 1.00 84.69 99 ASP A O 1
ATOM 771 N N . TYR A 1 100 ? -11.566 0.035 -1.746 1.00 85.81 100 TYR A N 1
ATOM 772 C CA . TYR A 1 100 ? -10.405 0.241 -0.895 1.00 85.81 100 TYR A CA 1
ATOM 773 C C . TYR A 1 100 ? -9.375 1.052 -1.671 1.00 85.81 100 TYR A C 1
ATOM 775 O O . TYR A 1 100 ? -8.759 0.564 -2.616 1.00 85.81 100 TYR A O 1
ATOM 783 N N . LEU A 1 101 ? -9.183 2.303 -1.253 1.00 86.81 101 LEU A N 1
ATOM 784 C CA . LEU A 1 101 ? -8.217 3.198 -1.873 1.00 86.81 101 LEU A CA 1
ATOM 785 C C . LEU A 1 101 ? -6.827 2.946 -1.280 1.00 86.81 101 LEU A C 1
ATOM 787 O O . LEU A 1 101 ? -6.540 3.338 -0.148 1.00 86.81 101 LEU A O 1
ATOM 791 N N . LEU A 1 102 ? -5.987 2.273 -2.057 1.00 88.50 102 LEU A N 1
ATOM 792 C CA . LEU A 1 102 ? -4.593 1.989 -1.746 1.00 88.50 102 LEU A CA 1
ATOM 793 C C . LEU A 1 102 ? -3.739 3.167 -2.215 1.00 88.50 102 LEU A C 1
ATOM 795 O O . LEU A 1 102 ? -3.727 3.483 -3.405 1.00 88.50 102 LEU A O 1
ATOM 799 N N . ARG A 1 103 ? -3.031 3.824 -1.297 1.00 88.88 103 ARG A N 1
ATOM 800 C CA . ARG A 1 103 ? -2.121 4.932 -1.619 1.00 88.88 103 ARG A CA 1
ATOM 801 C C . ARG A 1 103 ? -0.692 4.437 -1.535 1.00 88.88 103 ARG A C 1
ATOM 803 O O . ARG 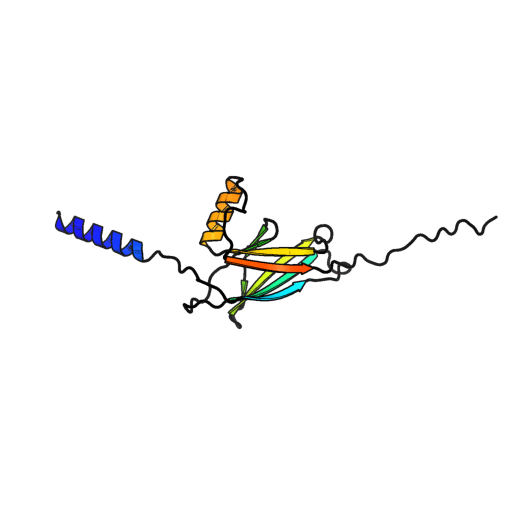A 1 103 ? -0.297 3.969 -0.475 1.00 88.88 103 ARG A O 1
ATOM 810 N N . VAL A 1 104 ? 0.073 4.532 -2.616 1.00 87.75 104 VAL A N 1
ATOM 811 C CA . VAL A 1 104 ? 1.470 4.083 -2.623 1.00 87.75 104 VAL A CA 1
ATOM 812 C C . VAL A 1 104 ? 2.408 5.280 -2.508 1.00 87.75 104 VAL A C 1
ATOM 814 O O . VAL A 1 104 ? 2.196 6.318 -3.138 1.00 87.75 104 VAL A O 1
ATOM 817 N N . TYR A 1 105 ? 3.435 5.118 -1.685 1.00 86.75 105 TYR A N 1
ATOM 818 C CA . TYR A 1 105 ? 4.435 6.105 -1.315 1.00 86.75 105 TYR A CA 1
ATOM 819 C C . TYR A 1 105 ? 5.837 5.531 -1.522 1.00 86.75 105 TYR A C 1
ATOM 821 O O . TYR A 1 105 ? 6.063 4.323 -1.405 1.00 86.75 105 TYR A O 1
ATOM 829 N N . ASP A 1 106 ? 6.774 6.420 -1.813 1.00 85.19 106 ASP A N 1
ATOM 830 C CA . ASP A 1 106 ? 8.208 6.166 -1.793 1.00 85.19 106 ASP A CA 1
ATOM 831 C C . ASP A 1 106 ? 8.772 6.361 -0.376 1.00 85.19 106 ASP A C 1
ATOM 833 O O . ASP A 1 106 ? 8.041 6.620 0.582 1.00 85.19 106 ASP A O 1
ATOM 837 N N . GLU A 1 107 ? 10.088 6.221 -0.229 1.00 83.62 107 GLU A N 1
ATOM 838 C CA . GLU A 1 107 ? 10.786 6.422 1.047 1.00 83.62 107 GLU A CA 1
ATOM 839 C C . GLU A 1 107 ? 10.608 7.845 1.605 1.00 83.62 107 GLU A C 1
ATOM 841 O O . GLU A 1 107 ? 10.440 8.027 2.815 1.00 83.62 107 GLU A O 1
ATOM 846 N N . GLU A 1 108 ? 10.590 8.863 0.739 1.00 83.00 108 GLU A N 1
ATOM 847 C CA . GLU A 1 108 ? 10.412 10.259 1.149 1.00 83.00 108 GLU A CA 1
ATOM 848 C C . GLU A 1 108 ? 8.983 10.517 1.654 1.00 83.00 108 GLU A C 1
ATOM 850 O O . GLU A 1 108 ? 8.783 11.009 2.773 1.00 83.00 108 GLU A O 1
ATOM 855 N N . GLY A 1 109 ? 7.981 10.096 0.879 1.00 82.00 109 GLY A N 1
ATOM 856 C CA . GLY A 1 109 ? 6.570 10.161 1.239 1.00 82.00 109 GLY A CA 1
ATOM 857 C C . GLY A 1 109 ? 6.248 9.338 2.485 1.00 82.00 109 GLY A C 1
ATOM 858 O O . GLY A 1 109 ? 5.502 9.793 3.353 1.00 82.00 109 GLY A O 1
ATOM 859 N N . TYR A 1 110 ? 6.864 8.166 2.651 1.00 84.88 110 TYR A N 1
ATOM 860 C CA . TYR A 1 110 ? 6.730 7.350 3.858 1.00 84.88 110 TYR A CA 1
ATOM 861 C C . TYR A 1 110 ? 7.287 8.051 5.106 1.00 84.88 110 TYR A C 1
ATOM 863 O O . TYR A 1 110 ? 6.642 8.051 6.164 1.00 84.88 110 TYR A O 1
ATOM 871 N N . GLY A 1 111 ? 8.448 8.704 4.993 1.00 84.12 111 GLY A N 1
ATOM 872 C CA . GLY A 1 111 ? 9.019 9.520 6.065 1.00 84.12 111 GLY A CA 1
ATOM 873 C C . GLY A 1 111 ? 8.090 10.665 6.483 1.00 84.12 111 GLY A C 1
ATOM 874 O O . GLY A 1 111 ? 7.851 10.873 7.680 1.00 84.12 111 GLY A O 1
ATOM 875 N N . ALA A 1 112 ? 7.505 11.357 5.502 1.00 84.12 112 ALA A N 1
ATOM 876 C CA . ALA A 1 112 ? 6.535 12.425 5.729 1.00 84.12 112 ALA A CA 1
ATOM 877 C C . ALA A 1 112 ? 5.245 11.912 6.394 1.00 84.12 112 ALA A C 1
ATOM 879 O O . ALA A 1 112 ? 4.780 12.506 7.369 1.00 84.12 112 ALA A O 1
ATOM 880 N N . LEU A 1 113 ? 4.710 10.770 5.950 1.00 84.44 113 LEU A N 1
ATOM 881 C CA . LEU A 1 113 ? 3.529 10.144 6.553 1.00 84.44 113 LEU A CA 1
ATOM 882 C C . LEU A 1 113 ? 3.747 9.772 8.012 1.00 84.44 113 LEU A C 1
ATOM 884 O O . LEU A 1 113 ? 2.916 10.084 8.863 1.00 84.44 113 LEU A O 1
ATOM 888 N N . ARG A 1 114 ? 4.872 9.125 8.331 1.00 84.25 114 ARG A N 1
ATOM 889 C CA . ARG A 1 114 ? 5.178 8.754 9.717 1.00 84.25 114 ARG A CA 1
ATOM 890 C C . ARG A 1 114 ? 5.347 9.970 10.613 1.00 84.25 114 ARG A C 1
ATOM 892 O O . ARG A 1 114 ? 4.997 9.910 11.791 1.00 84.25 114 ARG A O 1
ATOM 899 N N . LYS A 1 115 ? 5.881 11.069 10.078 1.00 84.75 115 LYS A N 1
ATOM 900 C CA . LYS A 1 115 ? 5.959 12.341 10.798 1.00 84.75 115 LYS A CA 1
ATOM 901 C C . LYS A 1 115 ? 4.559 12.909 11.050 1.00 84.75 115 LYS A C 1
ATOM 903 O O . LYS A 1 115 ? 4.250 13.206 12.199 1.00 84.75 115 LYS A O 1
ATOM 908 N N . ALA A 1 116 ? 3.706 12.962 10.027 1.00 83.75 116 ALA A N 1
ATOM 909 C CA . ALA A 1 116 ? 2.328 13.440 10.147 1.00 83.75 116 ALA A CA 1
ATOM 910 C C . ALA A 1 116 ? 1.514 12.620 11.167 1.00 83.75 116 ALA A C 1
ATOM 912 O O . ALA A 1 116 ? 0.873 13.190 12.048 1.00 83.75 116 ALA A O 1
ATOM 913 N N . GLN A 1 117 ? 1.633 11.287 11.133 1.00 82.31 117 GLN A N 1
ATOM 914 C CA . GLN A 1 117 ? 0.971 10.386 12.085 1.00 82.31 117 GLN A CA 1
ATOM 915 C C . GLN A 1 117 ? 1.392 10.632 13.540 1.00 82.31 117 GLN A C 1
ATOM 917 O O . GLN A 1 117 ? 0.563 10.523 14.440 1.00 82.31 117 GLN A O 1
ATOM 922 N N . ARG A 1 118 ? 2.665 10.970 13.791 1.00 83.12 118 ARG A N 1
ATOM 923 C CA . ARG A 1 118 ? 3.154 11.295 15.143 1.00 83.12 118 ARG A CA 1
ATOM 924 C C . ARG A 1 118 ? 2.678 12.660 15.625 1.00 83.12 118 ARG A C 1
ATOM 926 O O . ARG A 1 118 ? 2.406 12.814 16.810 1.00 83.12 118 ARG A O 1
ATOM 933 N N . THR A 1 119 ? 2.600 13.635 14.725 1.00 81.56 119 THR A N 1
ATOM 934 C CA . THR A 1 119 ? 2.162 15.000 15.046 1.00 81.56 119 THR A CA 1
ATOM 935 C C . THR A 1 119 ? 0.635 15.105 15.164 1.00 81.56 119 THR A C 1
ATOM 937 O O . THR A 1 119 ? 0.131 16.059 15.746 1.00 81.56 119 THR A O 1
ATOM 940 N N . GLY A 1 120 ? -0.116 14.109 14.679 1.00 71.56 120 GLY A N 1
ATOM 941 C CA . GLY A 1 120 ? -1.582 14.128 14.674 1.00 71.56 120 GLY A CA 1
ATOM 942 C C . GLY A 1 120 ? -2.174 14.974 13.541 1.00 71.56 120 GLY A C 1
ATOM 943 O O . GLY A 1 120 ? -3.363 15.285 13.561 1.00 71.56 120 GLY A O 1
ATOM 944 N N . GLU A 1 121 ? -1.358 15.341 12.552 1.00 71.25 121 GLU A N 1
ATOM 945 C CA . GLU A 1 121 ? -1.803 16.019 11.335 1.00 71.25 121 GLU A CA 1
ATOM 946 C C . GLU A 1 121 ? -2.427 15.007 10.365 1.00 71.25 121 GLU A C 1
ATOM 948 O O . GLU A 1 121 ? -2.059 13.827 10.338 1.00 71.25 121 GLU A O 1
ATOM 953 N N . SER A 1 122 ? -3.399 15.444 9.559 1.00 58.22 122 SER A N 1
ATOM 954 C CA . SER A 1 122 ? -4.076 14.539 8.634 1.00 58.22 122 SER A CA 1
ATOM 955 C C . SER A 1 122 ? -3.124 14.085 7.521 1.00 58.22 122 SER A C 1
ATOM 957 O O . SER A 1 122 ? -2.502 14.888 6.826 1.00 58.22 122 SER A O 1
ATOM 959 N N . ALA A 1 123 ? -3.073 12.770 7.277 1.00 60.50 123 ALA A N 1
ATOM 960 C CA . ALA A 1 123 ? -2.325 12.122 6.186 1.00 60.50 123 ALA A CA 1
ATOM 961 C C . ALA A 1 123 ? -2.791 12.530 4.763 1.00 60.50 123 ALA A C 1
ATOM 963 O O . ALA A 1 123 ? -2.472 11.881 3.770 1.00 60.50 123 ALA A O 1
ATOM 964 N N . GLN A 1 124 ? -3.600 13.587 4.659 1.00 58.78 124 GLN A N 1
ATOM 965 C CA . GLN A 1 124 ? -4.084 14.207 3.428 1.00 58.78 124 GLN A CA 1
ATOM 966 C C . GLN A 1 124 ? -3.075 15.213 2.857 1.00 58.78 124 GLN A C 1
ATOM 968 O O . GLN A 1 124 ? -3.162 15.527 1.676 1.00 58.78 124 GLN A O 1
ATOM 973 N N . GLY A 1 125 ? -2.126 15.700 3.667 1.00 61.09 125 GLY A N 1
ATOM 974 C CA . GLY A 1 125 ? -1.085 16.628 3.214 1.00 61.09 125 GLY A CA 1
ATOM 975 C C . GLY A 1 125 ? 0.067 15.975 2.443 1.00 61.09 125 GLY A C 1
ATOM 976 O O . GLY A 1 125 ? 0.842 16.687 1.814 1.00 61.09 125 GLY A O 1
ATOM 977 N N . VAL A 1 126 ? 0.194 14.641 2.476 1.00 73.00 126 VAL A N 1
ATOM 978 C CA . VAL A 1 126 ? 1.268 13.918 1.777 1.00 73.00 126 VAL A CA 1
ATOM 979 C C . VAL A 1 126 ? 0.741 13.359 0.461 1.00 73.00 126 VAL A C 1
ATOM 981 O O . VAL A 1 126 ? -0.106 12.461 0.454 1.00 73.00 126 VAL A O 1
ATOM 984 N N . THR A 1 127 ? 1.257 13.886 -0.647 1.00 78.56 127 THR A N 1
ATOM 985 C CA . THR A 1 127 ? 0.898 13.459 -2.001 1.00 78.56 127 THR A CA 1
ATOM 986 C C . THR A 1 127 ? 1.398 12.031 -2.249 1.00 78.56 127 THR A C 1
ATOM 988 O O . THR A 1 127 ? 2.603 11.796 -2.165 1.00 78.56 127 THR A O 1
ATOM 991 N N . PRO A 1 128 ? 0.513 11.057 -2.525 1.00 81.12 128 PRO A N 1
ATOM 992 C CA . PRO A 1 128 ? 0.937 9.716 -2.923 1.00 81.12 128 PRO A CA 1
ATOM 993 C C . PRO A 1 128 ? 1.499 9.722 -4.350 1.00 81.12 128 PRO A C 1
ATOM 995 O O . PRO A 1 128 ? 1.094 10.556 -5.160 1.00 81.12 128 PRO A O 1
ATOM 998 N N . LEU A 1 129 ? 2.367 8.758 -4.687 1.00 79.62 129 LEU A N 1
ATOM 999 C CA . LEU A 1 129 ? 2.833 8.582 -6.071 1.00 79.62 129 LEU A CA 1
ATOM 1000 C C . LEU A 1 129 ? 1.678 8.196 -6.995 1.00 79.62 129 LEU A C 1
ATOM 1002 O O . LEU A 1 129 ? 1.520 8.749 -8.079 1.00 79.62 129 LEU A O 1
ATOM 1006 N N . PHE A 1 130 ? 0.886 7.216 -6.570 1.00 79.25 130 PHE A N 1
ATOM 1007 C CA . PHE A 1 130 ? -0.294 6.762 -7.289 1.00 79.25 130 PHE A CA 1
ATOM 1008 C C . PHE A 1 130 ? -1.283 6.112 -6.326 1.00 79.25 130 PHE A C 1
ATOM 1010 O O . PHE A 1 130 ? -0.948 5.711 -5.204 1.00 79.25 130 PHE A O 1
ATOM 1017 N N . THR A 1 131 ? -2.525 6.016 -6.782 1.00 84.62 131 THR A N 1
ATOM 1018 C CA . THR A 1 131 ? -3.610 5.371 -6.055 1.00 84.62 131 THR A CA 1
ATOM 1019 C C . THR A 1 131 ? -4.146 4.198 -6.864 1.00 84.62 131 THR A C 1
ATOM 1021 O O . THR A 1 131 ? -4.339 4.293 -8.074 1.00 84.62 131 THR A O 1
ATOM 1024 N N . ILE A 1 132 ? -4.378 3.074 -6.193 1.00 85.38 132 ILE A N 1
ATOM 1025 C CA . ILE A 1 132 ? -5.026 1.898 -6.777 1.00 85.38 132 ILE A CA 1
ATOM 1026 C C . ILE A 1 132 ? -6.368 1.733 -6.072 1.00 85.38 132 ILE A C 1
ATOM 1028 O O . ILE A 1 132 ? -6.431 1.734 -4.842 1.00 85.38 132 ILE A O 1
ATOM 1032 N N . ASN A 1 133 ? -7.446 1.600 -6.843 1.00 85.56 133 ASN A N 1
ATOM 1033 C CA . ASN A 1 133 ? -8.749 1.258 -6.289 1.00 85.56 133 ASN A CA 1
ATOM 1034 C C . ASN A 1 133 ? -8.928 -0.264 -6.292 1.00 85.56 133 ASN A C 1
ATOM 1036 O O . ASN A 1 133 ? -8.868 -0.897 -7.345 1.00 85.56 133 ASN A O 1
ATOM 1040 N N . VAL A 1 134 ? 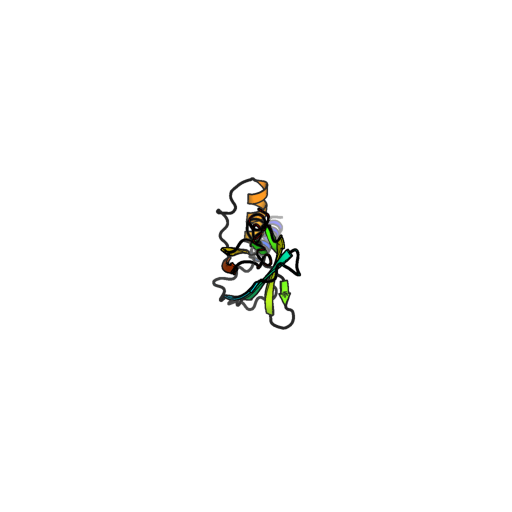-9.140 -0.843 -5.114 1.00 84.75 134 VAL A N 1
ATOM 1041 C CA . VAL A 1 134 ? -9.394 -2.271 -4.923 1.00 84.75 134 VAL A CA 1
ATOM 1042 C C . VAL A 1 134 ? -10.873 -2.460 -4.611 1.00 84.75 134 VAL A C 1
ATOM 1044 O O . VAL A 1 134 ? -11.321 -2.174 -3.503 1.00 84.75 134 VAL A O 1
ATOM 1047 N N . HIS A 1 135 ? -11.637 -2.929 -5.597 1.00 84.00 135 HIS A N 1
ATOM 1048 C CA . HIS A 1 135 ? -13.062 -3.201 -5.427 1.00 84.00 135 HIS A CA 1
ATOM 1049 C C . HIS A 1 135 ? -13.281 -4.559 -4.752 1.00 84.00 135 HIS A C 1
ATOM 1051 O O . HIS A 1 135 ? -12.868 -5.596 -5.276 1.00 84.00 135 HIS A O 1
ATOM 1057 N N . HIS A 1 136 ? -13.963 -4.561 -3.606 1.00 84.44 136 HIS A N 1
ATOM 1058 C CA . HIS A 1 136 ? -14.393 -5.778 -2.924 1.00 84.44 136 HIS A CA 1
ATOM 1059 C C . HIS A 1 136 ? -15.903 -5.984 -3.093 1.00 84.44 136 HIS A C 1
ATOM 1061 O O . HIS A 1 136 ? -16.672 -5.204 -2.518 1.00 84.44 136 HIS A O 1
ATOM 1067 N N . PRO A 1 137 ? -16.360 -7.047 -3.789 1.00 79.12 137 PRO A N 1
ATOM 1068 C CA . PRO A 1 137 ? -17.789 -7.307 -3.998 1.00 79.12 137 PRO A CA 1
ATOM 1069 C C . PRO A 1 137 ? -18.527 -7.690 -2.703 1.00 79.12 137 PRO A C 1
ATOM 1071 O O . PRO A 1 137 ? -19.751 -7.807 -2.686 1.00 79.12 137 PRO A O 1
ATOM 1074 N N . GLY A 1 138 ? -17.796 -7.857 -1.600 1.00 76.75 138 GLY A N 1
ATOM 1075 C CA . GLY A 1 138 ? -18.328 -8.308 -0.328 1.00 76.75 138 GLY A CA 1
ATOM 1076 C C . GLY A 1 138 ? -18.108 -9.796 -0.122 1.00 76.75 138 GLY A C 1
ATOM 1077 O O . GLY A 1 138 ? -17.669 -10.535 -1.003 1.00 76.75 138 GLY A O 1
ATOM 1078 N N . THR A 1 139 ? -18.386 -10.221 1.099 1.00 78.31 139 THR A N 1
ATOM 1079 C CA . THR A 1 139 ? -18.010 -11.545 1.582 1.00 78.31 139 THR A CA 1
ATOM 1080 C C . THR A 1 139 ? -19.254 -12.315 1.932 1.00 78.31 139 THR A C 1
ATOM 1082 O O . THR A 1 139 ? -20.127 -11.805 2.641 1.00 78.31 139 THR A O 1
ATOM 1085 N N . TYR A 1 140 ? -19.330 -13.558 1.474 1.00 74.88 140 TYR A N 1
ATOM 1086 C CA . TYR A 1 140 ? -20.449 -14.411 1.823 1.00 74.88 140 TYR A CA 1
ATOM 1087 C C . TYR A 1 140 ? -20.403 -14.764 3.317 1.00 74.88 140 TYR A C 1
ATOM 1089 O O . TYR A 1 140 ? -19.427 -15.331 3.805 1.00 74.88 140 TYR A O 1
ATOM 1097 N N . ARG A 1 141 ? -21.468 -14.413 4.052 1.00 70.81 141 ARG A N 1
ATOM 1098 C CA . ARG A 1 141 ? -21.594 -14.615 5.512 1.00 70.81 141 ARG A CA 1
ATOM 1099 C C . ARG A 1 141 ? -22.391 -15.866 5.897 1.00 70.81 141 ARG A C 1
ATOM 1101 O O . ARG A 1 141 ? -22.758 -16.031 7.056 1.00 70.81 141 ARG A O 1
ATOM 1108 N N . GLY A 1 142 ? -22.637 -16.753 4.938 1.00 70.19 142 GLY A N 1
ATOM 1109 C CA . GLY A 1 142 ? -23.365 -17.997 5.149 1.00 70.19 142 GLY A CA 1
ATOM 1110 C C . GLY A 1 142 ? -24.860 -17.923 4.820 1.00 70.19 142 GLY A C 1
ATOM 1111 O O . GLY A 1 142 ? -25.388 -16.850 4.514 1.00 70.19 142 GLY A O 1
ATOM 1112 N N . PRO A 1 143 ? -25.548 -19.078 4.848 1.00 72.38 143 PRO A N 1
ATOM 1113 C CA . PRO A 1 143 ? -26.966 -19.166 4.527 1.00 72.38 143 PRO A CA 1
ATOM 1114 C C . PRO A 1 143 ? -27.825 -18.453 5.577 1.00 72.38 143 PRO A C 1
ATOM 1116 O O . PRO A 1 143 ? -27.686 -18.683 6.779 1.00 72.38 143 PRO A O 1
ATOM 1119 N N . TRP A 1 144 ? -28.769 -17.628 5.131 1.00 61.34 144 TRP A N 1
ATOM 1120 C CA . TRP A 1 144 ? -29.738 -16.980 6.012 1.00 61.34 144 TRP A CA 1
ATOM 1121 C C . TRP A 1 144 ? -30.811 -17.991 6.442 1.00 61.34 144 TRP A C 1
ATOM 1123 O O . TRP A 1 144 ? -31.741 -18.274 5.689 1.00 61.34 144 TRP A O 1
ATOM 1133 N N . VAL A 1 145 ? -30.714 -18.538 7.658 1.00 64.88 145 VAL A N 1
ATOM 1134 C CA . VAL A 1 145 ? -31.776 -19.394 8.211 1.00 64.88 145 VAL A CA 1
ATOM 1135 C C . VAL A 1 145 ? -32.903 -18.507 8.743 1.00 64.88 145 VAL A C 1
ATOM 1137 O O . VAL A 1 145 ? -32.870 -18.019 9.873 1.00 64.88 145 VAL A O 1
ATOM 1140 N N . GLN A 1 146 ? -33.923 -18.284 7.915 1.00 54.78 146 GLN A N 1
ATOM 1141 C CA . GLN A 1 146 ? -35.199 -17.732 8.366 1.00 54.78 146 GLN A CA 1
ATOM 1142 C C . GLN A 1 146 ? -35.843 -18.757 9.312 1.00 54.78 146 GLN A C 1
ATOM 1144 O O . GLN A 1 146 ? -36.124 -19.886 8.909 1.00 54.78 146 GLN A O 1
ATOM 1149 N N . LYS A 1 147 ? -36.083 -18.392 10.579 1.00 57.94 147 LYS A N 1
ATOM 1150 C CA . LYS A 1 147 ? -36.890 -19.220 11.487 1.00 57.94 147 LYS A CA 1
ATOM 1151 C C . LYS A 1 147 ? -38.318 -19.267 10.940 1.00 57.94 147 LYS A C 1
ATOM 1153 O O . LYS A 1 147 ? -39.113 -18.375 11.227 1.00 57.94 147 LYS A O 1
ATOM 1158 N N . VAL A 1 148 ? -38.655 -20.289 10.155 1.00 55.72 148 VAL A N 1
ATOM 1159 C CA . VAL A 1 148 ? -40.052 -20.562 9.806 1.00 55.72 148 VAL A CA 1
ATOM 1160 C C . VAL A 1 148 ? -40.776 -20.883 11.110 1.00 55.72 148 VAL A C 1
ATOM 1162 O O . VAL A 1 148 ? -40.474 -21.852 11.805 1.00 55.72 148 VAL A O 1
ATOM 1165 N N . ARG A 1 149 ? -4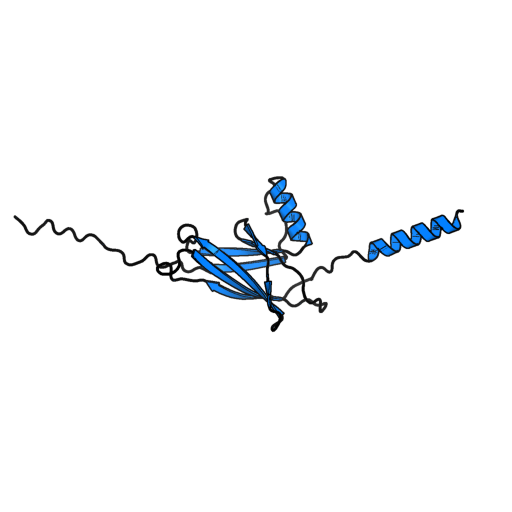1.684 -19.984 11.485 1.00 47.50 149 ARG A N 1
ATOM 1166 C CA . ARG A 1 149 ? -42.499 -20.034 12.695 1.00 47.50 149 ARG A CA 1
ATOM 1167 C C . ARG A 1 149 ? -43.455 -21.231 12.614 1.00 47.50 149 ARG A C 1
ATOM 1169 O O . ARG A 1 149 ? -44.576 -21.101 12.147 1.00 47.50 149 ARG A O 1
ATOM 1176 N N . TYR A 1 150 ? -43.020 -22.386 13.108 1.00 49.34 150 TYR A N 1
ATOM 1177 C CA . TYR A 1 150 ? -43.798 -23.631 13.217 1.00 49.34 150 TYR A CA 1
ATOM 1178 C C . TYR A 1 150 ? -44.852 -23.613 14.349 1.00 49.34 150 TYR A C 1
ATOM 1180 O O . TYR A 1 150 ? -45.115 -24.632 14.978 1.00 49.34 150 TYR A O 1
ATOM 1188 N N . TRP A 1 151 ? -45.466 -22.462 14.651 1.00 47.44 151 TRP A N 1
ATOM 1189 C CA . TRP A 1 151 ? -46.377 -22.333 15.804 1.00 47.44 151 TRP A CA 1
ATOM 1190 C C . TRP A 1 151 ? -47.870 -22.297 15.450 1.00 47.44 151 TRP A C 1
ATOM 1192 O O . TRP A 1 151 ? -48.689 -21.929 16.282 1.00 47.44 151 TRP A O 1
ATOM 1202 N N . SER A 1 152 ? -48.244 -22.685 14.227 1.00 51.25 152 SER A N 1
ATOM 1203 C CA . SER A 1 152 ? -49.623 -22.536 13.726 1.00 51.25 152 SER A CA 1
ATOM 1204 C C . SER A 1 152 ? -50.348 -23.849 13.399 1.00 51.25 152 SER A C 1
ATOM 1206 O O . SER A 1 152 ? -51.425 -23.788 12.822 1.00 51.25 152 SER A O 1
ATOM 1208 N N . VAL A 1 153 ? -49.806 -25.024 13.755 1.00 55.81 153 VAL A N 1
ATOM 1209 C CA . VAL A 1 153 ? -50.415 -26.342 13.426 1.00 55.81 153 VAL A CA 1
ATOM 1210 C C . VAL A 1 153 ? -50.616 -27.225 14.669 1.00 55.81 153 VAL A C 1
ATOM 1212 O O . VAL A 1 153 ? -50.570 -28.445 14.609 1.00 55.81 153 VAL A O 1
ATOM 1215 N N . LEU A 1 154 ? -50.825 -26.610 15.832 1.00 48.31 154 LEU A N 1
ATOM 1216 C CA . LEU A 1 154 ? -51.303 -27.302 17.033 1.00 48.31 154 LEU A CA 1
ATOM 1217 C C . LEU A 1 154 ? -52.389 -26.443 17.684 1.00 48.31 154 LEU A C 1
ATOM 1219 O O . LEU A 1 154 ? -52.156 -25.785 18.699 1.00 48.31 154 LEU A O 1
ATOM 1223 N N . LYS A 1 155 ? -53.562 -26.394 17.053 1.00 45.25 155 LYS A N 1
ATOM 1224 C CA . LYS A 1 155 ? -54.805 -26.003 17.712 1.00 45.25 155 LYS A CA 1
ATOM 1225 C C . LYS A 1 155 ? -55.969 -26.781 17.130 1.00 45.25 155 LYS A C 1
ATOM 1227 O O . LYS A 1 155 ? -55.955 -26.978 15.897 1.00 45.25 155 LYS A O 1
#

Organism: Rhipicephalus sanguineus (NCBI:txid34632)

Foldseek 3Di:
DVVVVVVVVVVVVVVVVVPPDDDFDDWDKDKDWDWDAACPVDQKIKIKIKIATDGPPPDQDFWKWKDWPNDIFTWDADPPPRMTMTMDIDGLVRPAFAKIKIFMAGPVLVVVSVVCVVVVHDNPPRDGPDIDIHGDRHHDPDDDDDPPPPPPPDD

Secondary structure (DSSP, 8-state):
-HHHHHHHHHHHHHHHGGG------S-EEEEEEEE--BTTT-SEEEEEEEEEEE-SS-------EEEETTEEEEPEEPTTT-EEEEEEEEETTT--SEEEEEEEE-HHHHHHHHHHHHHT--TTSS--SEEEEEEE---B-----------SS--

InterPro domains:
  IPR008855 Translocon-associated [PF05404] (10-146)
  IPR008855 Translocon-associated [PTHR12731] (5-147)

Sequence (155 aa):
MAALRCVVAAILLAFFELSYGKVCENPEVTPKVYTTTDGLVVANIAFIAEFHFRCKENVQNIPLYADVKGKIVPVVKSPESNDYQVSWTEELNKAQSGDYLLRVYDEEGYGALRKAQRTGESAQGVTPLFTINVHHPGTYRGPWVQKVRYWSVLK

pLDDT: mean 73.46, std 12.12, range [45.25, 90.0]

Radius of gyration: 24.7 Å; chains: 1; bounding box: 101×57×35 Å